Protein AF-A0A350I515-F1 (afdb_monomer_lite)

Structure (mmCIF, N/CA/C/O backbone):
data_AF-A0A350I515-F1
#
_entry.id   AF-A0A350I515-F1
#
loop_
_atom_site.group_PDB
_atom_site.id
_atom_site.type_symbol
_atom_site.label_atom_id
_atom_site.label_alt_id
_atom_site.label_comp_id
_atom_site.label_asym_id
_atom_site.label_entity_id
_atom_site.label_seq_id
_atom_site.pdbx_PDB_ins_code
_atom_site.Cartn_x
_atom_site.Cartn_y
_atom_site.Cartn_z
_atom_site.occupancy
_atom_site.B_iso_or_equiv
_atom_site.auth_seq_id
_atom_site.auth_comp_id
_atom_site.auth_asym_id
_atom_site.auth_atom_id
_atom_site.pdbx_PDB_model_num
ATOM 1 N N . ASN A 1 1 ? -1.279 4.559 -11.904 1.00 52.06 1 ASN A N 1
ATOM 2 C CA . ASN A 1 1 ? -0.064 4.891 -12.681 1.00 52.06 1 ASN A CA 1
ATOM 3 C C . ASN A 1 1 ? 0.148 3.934 -13.861 1.00 52.06 1 ASN A C 1
ATOM 5 O O . ASN A 1 1 ? 1.277 3.723 -14.270 1.00 52.06 1 ASN A O 1
ATOM 9 N N . ILE A 1 2 ? -0.914 3.307 -14.386 1.00 52.22 2 ILE A N 1
ATOM 10 C CA . ILE A 1 2 ? -0.796 2.355 -15.506 1.00 52.22 2 ILE A CA 1
ATOM 11 C C . ILE A 1 2 ? -0.713 3.149 -16.816 1.00 52.22 2 ILE A C 1
ATOM 13 O O . ILE A 1 2 ? 0.257 3.009 -17.554 1.00 52.22 2 IL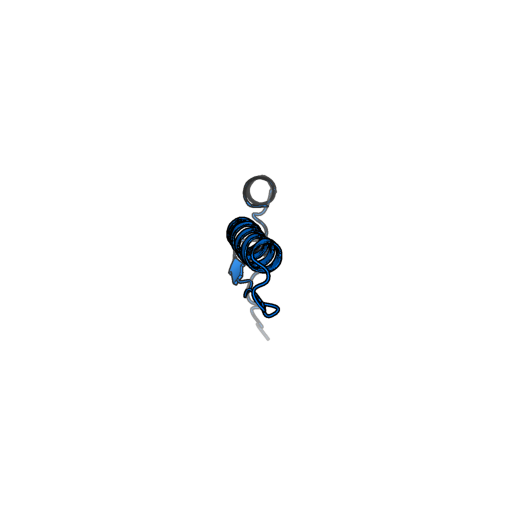E A O 1
ATOM 17 N N . LEU A 1 3 ? -1.645 4.093 -16.988 1.00 55.66 3 LEU A N 1
ATOM 18 C CA . LEU A 1 3 ? -1.839 4.873 -18.212 1.00 55.66 3 LEU A CA 1
ATOM 19 C C . LEU A 1 3 ? -0.619 5.709 -18.634 1.00 55.66 3 LEU A C 1
ATOM 21 O O . LEU A 1 3 ? -0.296 5.764 -19.806 1.00 55.66 3 LEU A O 1
ATOM 25 N N . THR A 1 4 ? 0.131 6.313 -17.713 1.00 55.66 4 THR A N 1
ATOM 26 C CA . THR A 1 4 ? 1.282 7.170 -18.074 1.00 55.66 4 THR A CA 1
ATOM 27 C C . THR A 1 4 ? 2.554 6.386 -18.398 1.00 55.66 4 THR A C 1
ATOM 29 O O . THR A 1 4 ? 3.405 6.880 -19.128 1.00 55.66 4 THR A O 1
ATOM 32 N N . SER A 1 5 ? 2.696 5.160 -17.884 1.00 55.41 5 SER A N 1
ATOM 33 C CA . SER A 1 5 ? 3.896 4.330 -18.086 1.00 55.41 5 SER A CA 1
ATOM 34 C C . SER A 1 5 ? 3.945 3.611 -19.440 1.00 55.41 5 SER A C 1
ATOM 36 O O . SER A 1 5 ? 5.016 3.177 -19.857 1.00 55.41 5 SER A O 1
ATOM 38 N N . GLU A 1 6 ? 2.800 3.497 -20.119 1.00 54.69 6 GLU A N 1
ATOM 39 C CA . GLU A 1 6 ? 2.657 2.865 -21.440 1.00 54.69 6 GLU A CA 1
ATOM 40 C C . GLU A 1 6 ? 2.849 3.858 -22.597 1.00 54.69 6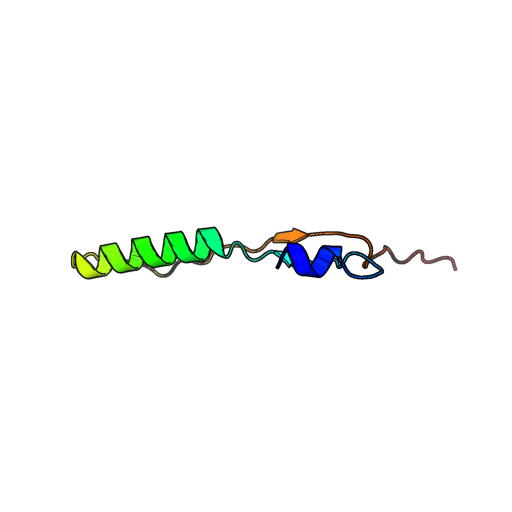 GLU A C 1
ATOM 42 O O . GLU A 1 6 ? 3.060 3.441 -23.730 1.00 54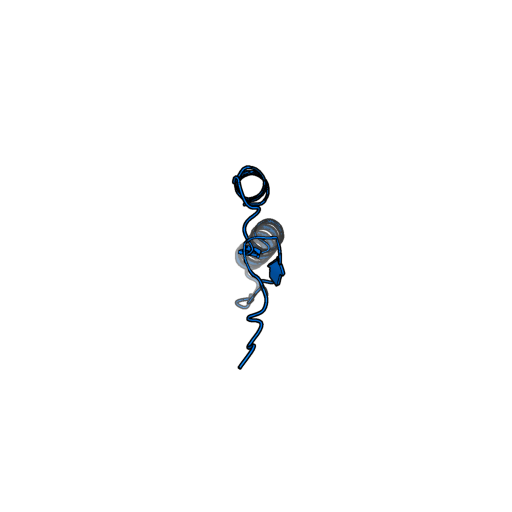.69 6 GLU A O 1
ATOM 47 N N . HIS A 1 7 ? 2.848 5.166 -22.313 1.00 56.91 7 HIS A N 1
ATOM 48 C CA . HIS A 1 7 ? 3.048 6.230 -23.305 1.00 56.91 7 HIS A CA 1
ATOM 49 C C . HIS A 1 7 ? 4.490 6.762 -23.371 1.00 56.91 7 HIS A C 1
ATOM 51 O O . HIS A 1 7 ? 4.768 7.713 -24.102 1.00 56.91 7 HIS A O 1
ATOM 57 N N . PHE A 1 8 ? 5.426 6.165 -22.628 1.00 56.34 8 PHE A N 1
ATOM 58 C CA . PHE A 1 8 ? 6.850 6.441 -22.818 1.00 56.34 8 PHE A CA 1
ATOM 59 C C . PHE A 1 8 ? 7.377 5.703 -24.051 1.00 56.34 8 PHE A C 1
ATOM 61 O O . PHE A 1 8 ? 6.973 4.577 -24.329 1.00 56.34 8 PHE A O 1
ATOM 68 N N . ARG A 1 9 ? 8.349 6.311 -24.749 1.00 69.62 9 ARG A N 1
ATOM 69 C CA . ARG A 1 9 ? 9.068 5.702 -25.890 1.00 69.62 9 ARG A CA 1
ATOM 70 C C . ARG A 1 9 ? 9.617 4.300 -25.564 1.00 69.62 9 ARG A C 1
ATOM 72 O O . ARG A 1 9 ? 9.750 3.479 -26.462 1.00 69.62 9 ARG A O 1
ATOM 79 N N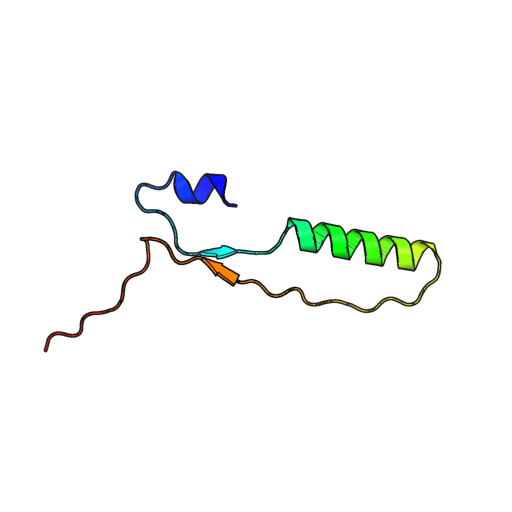 . VAL A 1 10 ? 9.906 4.033 -24.288 1.00 73.56 10 VAL A N 1
ATOM 80 C CA . VAL A 1 10 ? 10.201 2.704 -23.739 1.00 73.56 10 VAL A CA 1
ATOM 81 C C . VAL A 1 10 ? 9.272 2.469 -22.539 1.00 73.56 10 VAL A C 1
ATOM 83 O O . VAL A 1 10 ? 9.332 3.253 -21.588 1.00 73.56 10 VAL A O 1
ATOM 86 N N . PRO A 1 11 ? 8.424 1.424 -22.540 1.00 81.94 11 PRO A N 1
ATOM 87 C CA . PRO A 1 11 ? 7.548 1.122 -21.412 1.00 81.94 11 PRO A CA 1
ATOM 88 C C . PRO A 1 11 ? 8.335 0.881 -20.116 1.00 81.94 11 PRO A C 1
ATOM 90 O O . PRO A 1 11 ? 9.221 0.027 -20.057 1.00 81.94 11 PRO A O 1
ATOM 93 N N . LEU A 1 12 ? 7.992 1.633 -19.069 1.00 87.50 12 LEU A N 1
ATOM 94 C CA . LEU A 1 12 ? 8.754 1.688 -17.819 1.00 87.50 12 LEU A CA 1
ATOM 95 C C . LEU A 1 12 ? 8.458 0.493 -16.898 1.00 87.50 12 LEU A C 1
ATOM 97 O O . LEU A 1 12 ? 7.305 0.266 -16.509 1.00 87.50 12 LEU A O 1
ATOM 101 N N . THR A 1 13 ? 9.507 -0.229 -16.504 1.00 90.00 13 THR A N 1
ATOM 102 C CA . THR A 1 13 ? 9.508 -1.175 -15.382 1.00 90.00 13 THR A CA 1
ATOM 103 C C . THR A 1 13 ? 9.320 -0.396 -14.086 1.00 90.00 13 THR A C 1
ATOM 105 O O . THR A 1 13 ? 10.045 0.560 -13.815 1.00 90.00 13 THR A O 1
ATOM 108 N N . THR A 1 14 ? 8.325 -0.762 -13.281 1.00 90.62 14 THR A N 1
ATOM 109 C CA . THR A 1 14 ? 7.946 0.023 -12.098 1.00 90.62 14 THR A CA 1
ATOM 110 C C . THR A 1 14 ? 7.373 -0.847 -10.988 1.00 90.62 14 THR A C 1
ATOM 112 O O . THR A 1 14 ? 6.967 -1.980 -11.225 1.00 90.62 14 THR A O 1
ATOM 115 N N . VAL A 1 15 ? 7.297 -0.308 -9.772 1.00 90.88 15 VAL A N 1
ATOM 116 C CA . VAL A 1 15 ? 6.605 -0.946 -8.649 1.00 90.88 15 VAL A CA 1
ATOM 117 C C . VAL A 1 15 ? 5.133 -0.532 -8.677 1.00 90.88 15 VAL A C 1
ATOM 119 O O . VAL A 1 15 ? 4.780 0.634 -8.482 1.00 90.88 15 VAL A O 1
ATOM 122 N N . ARG A 1 16 ? 4.245 -1.494 -8.925 1.00 88.44 16 ARG A N 1
ATOM 123 C CA . ARG A 1 16 ? 2.797 -1.322 -8.851 1.00 88.44 16 ARG A CA 1
ATOM 124 C C . ARG A 1 16 ? 2.364 -1.328 -7.395 1.00 88.44 16 ARG A C 1
ATOM 126 O O . ARG A 1 16 ? 2.379 -2.348 -6.715 1.00 88.44 16 ARG A O 1
ATOM 133 N N . GLN A 1 17 ? 1.908 -0.167 -6.949 1.00 89.88 17 GLN A N 1
ATOM 134 C CA . GLN A 1 17 ? 1.180 -0.037 -5.696 1.00 89.88 17 GLN A CA 1
ATOM 135 C C . GLN A 1 17 ? -0.293 -0.405 -5.931 1.00 89.88 17 GLN A C 1
ATOM 137 O O . GLN A 1 17 ? -0.900 0.146 -6.862 1.00 89.88 17 GLN A O 1
ATOM 142 N N . PRO A 1 18 ? -0.895 -1.284 -5.112 1.00 91.19 18 PRO A N 1
ATOM 143 C CA . PRO A 1 18 ? -2.299 -1.670 -5.235 1.00 91.19 18 PRO A CA 1
ATOM 144 C C . PRO A 1 18 ? -3.218 -0.570 -4.677 1.00 91.19 18 PRO A C 1
ATOM 146 O O . PRO A 1 18 ? -3.926 -0.765 -3.698 1.00 91.19 18 PRO A O 1
ATOM 149 N N . LYS A 1 19 ? -3.195 0.617 -5.296 1.00 90.56 19 LYS A N 1
ATOM 150 C CA . LYS A 1 19 ? -3.821 1.846 -4.772 1.00 90.56 19 LYS A CA 1
ATOM 151 C C . LYS A 1 19 ? -5.328 1.726 -4.548 1.00 90.56 19 LYS A C 1
ATOM 153 O O . LYS A 1 19 ? -5.830 2.284 -3.583 1.00 90.56 19 LYS A O 1
ATOM 158 N N . LEU A 1 20 ? -6.028 0.998 -5.421 1.00 91.62 20 LEU A N 1
ATOM 159 C CA . LEU A 1 20 ? -7.463 0.749 -5.261 1.00 91.62 20 LEU A CA 1
ATOM 160 C C . LEU A 1 20 ? -7.727 -0.072 -3.994 1.00 91.62 20 LEU A C 1
ATOM 162 O O . LEU A 1 20 ? -8.387 0.413 -3.084 1.00 91.62 20 LEU A O 1
ATOM 166 N N . ARG A 1 21 ? -7.089 -1.244 -3.887 1.00 92.69 21 ARG A N 1
ATOM 167 C CA . ARG A 1 21 ? -7.157 -2.109 -2.700 1.00 92.69 21 ARG A CA 1
ATOM 168 C C . ARG A 1 21 ? -6.697 -1.395 -1.428 1.00 92.69 21 ARG A C 1
ATOM 170 O O . ARG A 1 21 ? -7.224 -1.641 -0.353 1.00 92.69 21 ARG A O 1
ATOM 177 N N . GLN A 1 22 ? -5.711 -0.508 -1.539 1.00 94.94 22 GLN A N 1
ATOM 178 C CA . GLN A 1 22 ? -5.268 0.324 -0.425 1.00 94.94 22 GLN A CA 1
ATOM 179 C C . GLN A 1 22 ? -6.354 1.291 0.043 1.00 94.94 22 GLN A C 1
ATOM 181 O O . GLN A 1 22 ? -6.529 1.448 1.247 1.00 94.94 22 GLN A O 1
ATOM 186 N N . GLY A 1 23 ? -7.093 1.900 -0.885 1.00 96.25 23 GLY A N 1
ATOM 187 C CA . GLY A 1 23 ? -8.250 2.731 -0.566 1.00 96.25 23 GLY A CA 1
ATOM 188 C C . GLY A 1 23 ? -9.386 1.933 0.073 1.00 96.25 23 GLY A C 1
ATOM 189 O O . GLY A 1 23 ? -9.905 2.355 1.098 1.00 96.25 23 GLY A O 1
ATOM 190 N N . GLU A 1 24 ? -9.721 0.765 -0.479 1.00 97.75 24 GLU A N 1
ATOM 191 C CA . GLU A 1 24 ? -10.756 -0.131 0.066 1.00 97.75 24 GLU A CA 1
ATOM 192 C C . GLU A 1 24 ? -10.439 -0.533 1.512 1.00 97.75 24 GLU A C 1
ATOM 194 O O . GLU A 1 24 ? -11.231 -0.282 2.414 1.00 97.75 24 GLU A O 1
ATOM 199 N N . VAL A 1 25 ? -9.223 -1.032 1.767 1.00 97.06 25 VAL A N 1
ATOM 200 C CA . VAL A 1 25 ? -8.788 -1.401 3.123 1.00 97.06 25 VAL A CA 1
ATOM 201 C C . VAL A 1 25 ? -8.806 -0.199 4.070 1.00 97.06 25 VAL A C 1
ATOM 203 O O . VAL A 1 25 ? -9.157 -0.351 5.237 1.00 97.06 25 VAL A O 1
ATOM 206 N N . ALA A 1 26 ? -8.435 0.995 3.601 1.00 97.12 26 ALA A N 1
ATOM 207 C CA . ALA A 1 26 ? -8.491 2.196 4.429 1.00 97.12 26 ALA A CA 1
ATOM 208 C C . ALA A 1 26 ? -9.934 2.561 4.818 1.00 97.12 26 ALA A C 1
ATOM 210 O O . ALA A 1 26 ? -10.175 2.929 5.968 1.00 97.12 26 ALA A O 1
ATOM 211 N N . MET A 1 27 ? -10.886 2.421 3.890 1.00 98.00 27 MET A N 1
ATOM 212 C CA . MET A 1 27 ? -12.306 2.671 4.152 1.00 98.00 27 MET A CA 1
ATOM 213 C C . MET A 1 27 ? -12.887 1.658 5.138 1.00 98.00 27 MET A C 1
ATOM 215 O O . MET A 1 27 ? -13.541 2.069 6.093 1.00 98.00 27 MET A O 1
ATOM 219 N N . ASP A 1 28 ? -12.571 0.372 4.986 1.00 97.94 28 ASP A N 1
ATOM 220 C CA . ASP A 1 28 ? -13.023 -0.675 5.911 1.00 97.94 28 ASP A CA 1
ATOM 221 C C . ASP A 1 28 ? -12.514 -0.432 7.344 1.00 97.94 28 ASP A C 1
ATOM 223 O O . ASP A 1 28 ? -13.243 -0.595 8.326 1.00 97.94 28 ASP A O 1
ATOM 227 N N . LEU A 1 29 ? -11.245 -0.023 7.488 1.00 98.00 29 LEU A N 1
ATOM 228 C CA . LEU A 1 29 ? -10.662 0.308 8.793 1.00 98.00 29 LEU A CA 1
ATOM 229 C C . LEU A 1 29 ? -11.338 1.539 9.409 1.00 98.00 29 LEU A C 1
ATOM 231 O O . LEU A 1 29 ? -11.626 1.546 10.606 1.00 98.00 29 LEU A O 1
ATOM 235 N N . MET A 1 30 ? -11.615 2.562 8.598 1.00 98.25 30 MET A N 1
ATOM 236 C CA . MET A 1 30 ? -12.332 3.758 9.035 1.00 98.25 30 MET A CA 1
ATOM 237 C C . MET A 1 30 ? -13.760 3.425 9.484 1.00 98.25 30 MET A C 1
ATOM 239 O O . MET A 1 30 ? -14.184 3.892 10.538 1.00 98.25 30 MET A O 1
ATOM 243 N N . GLU A 1 31 ? -14.491 2.596 8.737 1.00 98.44 31 GLU A N 1
ATOM 244 C CA . GLU A 1 31 ? -15.825 2.137 9.133 1.00 98.44 31 GLU A CA 1
ATOM 245 C C . GLU A 1 31 ? -15.782 1.388 10.472 1.00 98.44 31 GLU A C 1
ATOM 247 O O . GLU A 1 31 ? -16.605 1.638 11.355 1.00 98.44 31 GLU A O 1
ATOM 252 N N . GLY A 1 32 ? -14.780 0.526 10.668 1.00 98.06 32 GLY A N 1
ATOM 253 C CA . GLY A 1 32 ? -14.557 -0.155 11.941 1.00 98.06 32 GLY A CA 1
ATOM 254 C C . GLY A 1 32 ? -14.367 0.817 13.109 1.00 98.06 32 GLY A C 1
ATOM 255 O O . GLY A 1 32 ? -15.014 0.661 14.146 1.00 98.06 32 GLY A O 1
ATOM 256 N N . LEU A 1 33 ? -13.548 1.857 12.923 1.00 97.75 33 LEU A N 1
ATOM 257 C CA . LEU A 1 33 ? -13.345 2.907 13.928 1.00 97.75 33 LEU A CA 1
ATOM 258 C C . LEU A 1 33 ? -14.642 3.660 14.253 1.00 97.75 33 LEU A C 1
ATOM 260 O O . LEU A 1 33 ? -14.935 3.880 15.426 1.00 97.75 33 LEU A O 1
ATOM 264 N N . LEU A 1 34 ? -15.449 4.009 13.244 1.00 98.31 34 LEU A N 1
ATOM 265 C CA . LEU A 1 34 ? -16.743 4.682 13.439 1.00 98.31 34 LEU A CA 1
ATOM 266 C C . LEU A 1 34 ? -17.742 3.823 14.229 1.00 98.31 34 LEU A C 1
ATOM 268 O O . LEU A 1 34 ? -18.602 4.350 14.930 1.00 98.31 34 LEU A O 1
ATOM 272 N N . GLN A 1 35 ? -17.607 2.501 14.155 1.00 98.12 35 GLN A N 1
ATOM 273 C CA . GLN A 1 35 ? -18.396 1.539 14.925 1.00 98.12 35 GLN A CA 1
ATOM 274 C C . GLN A 1 35 ? -17.793 1.238 16.313 1.00 98.12 35 GLN A C 1
ATOM 276 O O . GLN A 1 35 ? -18.219 0.286 16.964 1.00 98.12 35 GLN A O 1
ATOM 281 N N . ASN A 1 36 ? -16.809 2.025 16.772 1.00 97.62 36 ASN A N 1
ATOM 282 C CA . ASN A 1 36 ? -16.046 1.812 18.010 1.00 97.62 36 ASN A CA 1
ATOM 283 C C . ASN A 1 36 ? -15.359 0.433 18.092 1.00 97.62 36 ASN A C 1
ATOM 285 O O . ASN A 1 36 ? -15.141 -0.097 19.183 1.00 97.62 36 ASN A O 1
ATOM 289 N N . LYS A 1 37 ? -15.010 -0.170 16.948 1.00 98.00 37 LYS A N 1
ATOM 290 C CA . LYS A 1 37 ? -14.218 -1.403 16.913 1.00 98.00 37 LYS A CA 1
ATOM 291 C C . LYS A 1 37 ? -12.735 -1.070 17.027 1.00 98.00 37 LYS A C 1
ATOM 293 O O . LYS A 1 37 ? -12.256 -0.087 16.464 1.00 98.00 37 LYS A O 1
ATOM 298 N N . THR A 1 38 ? -11.987 -1.945 17.687 1.00 96.50 38 THR A N 1
ATOM 299 C CA . THR A 1 38 ? -10.525 -1.929 17.604 1.00 96.50 38 THR A CA 1
ATOM 300 C C . THR A 1 38 ? -10.105 -2.400 16.215 1.00 96.50 38 THR A C 1
ATOM 302 O O . THR A 1 38 ? -10.535 -3.463 15.764 1.00 96.50 38 THR A O 1
ATOM 305 N N . VAL A 1 39 ? -9.262 -1.622 15.537 1.00 96.69 39 VAL A N 1
ATOM 306 C CA . VAL A 1 39 ? -8.697 -1.977 14.230 1.00 96.69 39 VAL A CA 1
ATOM 307 C C . VAL A 1 39 ? -7.174 -1.905 14.281 1.00 96.69 39 VAL A C 1
ATOM 309 O O . VAL A 1 39 ? -6.609 -1.102 15.021 1.00 96.69 39 VAL A O 1
ATOM 312 N N . GLU A 1 40 ? -6.508 -2.734 13.483 1.00 96.50 40 GLU A N 1
ATOM 313 C CA . GLU A 1 40 ? -5.047 -2.773 13.394 1.00 96.50 40 GLU A CA 1
ATOM 314 C C . GLU A 1 40 ? -4.547 -2.186 12.074 1.00 96.50 40 GLU A C 1
ATOM 316 O O . GLU A 1 40 ? -5.217 -2.254 11.039 1.00 96.50 40 GLU A O 1
ATOM 321 N N . SER A 1 41 ? -3.330 -1.641 12.108 1.00 95.06 41 SER A N 1
ATOM 322 C CA . SER A 1 41 ? -2.640 -1.182 10.904 1.00 95.06 41 SER A CA 1
ATOM 323 C C . SER A 1 41 ? -2.313 -2.360 9.987 1.00 95.06 41 SER A C 1
ATOM 325 O O . SER A 1 41 ? -1.843 -3.403 10.441 1.00 95.06 41 SER A O 1
ATOM 327 N N . LYS A 1 42 ? -2.535 -2.189 8.681 1.00 95.06 42 LYS A N 1
ATOM 328 C CA . LYS A 1 42 ? -2.316 -3.234 7.674 1.00 95.06 42 LYS A CA 1
ATOM 329 C C . LYS A 1 42 ? -1.282 -2.792 6.647 1.00 95.06 42 LYS A C 1
ATOM 331 O O . LYS A 1 42 ? -1.419 -1.742 6.023 1.00 95.06 42 LYS A O 1
ATOM 336 N N . VAL A 1 43 ? -0.276 -3.637 6.424 1.00 95.44 43 VAL A N 1
ATOM 337 C CA . VAL A 1 43 ? 0.693 -3.476 5.332 1.00 95.44 43 VAL A CA 1
ATOM 338 C C . VAL A 1 43 ? 0.151 -4.167 4.089 1.00 95.44 43 VAL A C 1
ATOM 340 O O . VAL A 1 43 ? -0.215 -5.340 4.134 1.00 95.44 43 VAL A O 1
ATOM 343 N N . ILE A 1 44 ? 0.117 -3.446 2.969 1.00 94.69 44 ILE A N 1
ATOM 344 C CA . ILE A 1 44 ? -0.337 -3.990 1.689 1.00 94.69 44 ILE A CA 1
ATOM 345 C C . ILE A 1 44 ? 0.881 -4.151 0.773 1.00 94.69 44 ILE A C 1
ATOM 347 O O . ILE A 1 44 ? 1.556 -3.156 0.497 1.00 94.69 44 ILE A O 1
ATOM 351 N N . PRO A 1 45 ? 1.185 -5.377 0.310 1.00 93.44 45 PRO A N 1
ATOM 352 C CA . PRO A 1 45 ? 2.362 -5.631 -0.506 1.00 93.44 45 PRO A CA 1
ATOM 353 C C . PRO A 1 45 ? 2.242 -4.949 -1.871 1.00 93.44 45 PRO A C 1
ATOM 355 O O . PRO A 1 45 ? 1.166 -4.891 -2.467 1.00 93.44 45 PRO A O 1
ATOM 358 N N . ALA A 1 46 ? 3.367 -4.441 -2.365 1.00 92.81 46 ALA A N 1
ATOM 359 C CA . ALA A 1 46 ? 3.497 -3.928 -3.721 1.00 92.81 46 ALA A CA 1
ATOM 360 C C . ALA A 1 46 ? 4.194 -4.963 -4.611 1.00 92.81 46 ALA A C 1
ATOM 362 O O . ALA A 1 46 ? 4.951 -5.802 -4.125 1.00 92.81 46 ALA A O 1
ATOM 363 N N . GLU A 1 47 ? 3.964 -4.878 -5.918 1.00 91.25 47 GLU A N 1
ATOM 364 C CA . GLU A 1 47 ? 4.481 -5.843 -6.892 1.00 91.25 47 GLU A CA 1
ATOM 365 C C . GLU A 1 47 ? 5.347 -5.144 -7.935 1.00 91.25 47 GLU A C 1
ATOM 367 O O . GLU A 1 47 ? 5.037 -4.032 -8.367 1.00 91.25 47 GLU A O 1
ATOM 372 N N . ILE A 1 48 ? 6.425 -5.788 -8.380 1.00 92.12 48 ILE A N 1
ATOM 373 C CA . ILE A 1 48 ? 7.201 -5.285 -9.513 1.00 92.12 48 ILE A CA 1
ATOM 374 C C . ILE A 1 48 ? 6.496 -5.629 -10.828 1.00 92.12 48 ILE A C 1
ATOM 376 O O . ILE A 1 48 ? 6.060 -6.754 -11.050 1.00 92.12 48 ILE A O 1
ATOM 380 N N . VAL A 1 49 ? 6.399 -4.650 -11.720 1.00 91.56 49 VAL A N 1
ATOM 381 C CA . VAL A 1 49 ? 5.896 -4.816 -13.082 1.00 91.56 49 VAL A CA 1
ATOM 382 C C . VAL A 1 49 ? 7.068 -4.626 -14.020 1.00 91.56 49 VAL A C 1
ATOM 384 O O . VAL A 1 49 ? 7.487 -3.494 -14.268 1.00 91.56 49 VAL A O 1
ATOM 387 N N . ILE A 1 50 ? 7.593 -5.740 -14.522 1.00 90.06 50 ILE A N 1
ATOM 388 C CA . ILE A 1 50 ? 8.663 -5.748 -15.517 1.00 90.06 50 ILE A CA 1
ATOM 389 C C . ILE A 1 50 ? 8.099 -5.317 -16.870 1.00 90.06 50 ILE A C 1
ATOM 391 O O . ILE A 1 50 ? 7.059 -5.805 -17.311 1.00 90.06 50 ILE A O 1
ATOM 395 N N . ARG A 1 51 ? 8.792 -4.381 -17.513 1.00 88.19 51 ARG A N 1
ATOM 396 C CA . ARG A 1 51 ? 8.562 -3.943 -18.889 1.00 88.19 51 ARG A CA 1
ATOM 397 C C . ARG A 1 51 ? 9.912 -3.840 -19.611 1.00 88.19 51 ARG A C 1
ATOM 399 O O . ARG A 1 51 ? 10.833 -4.587 -19.302 1.00 88.19 51 ARG A O 1
ATOM 406 N N . SER A 1 52 ? 10.038 -2.933 -20.575 1.00 85.69 52 SER A N 1
ATOM 407 C CA . SER A 1 52 ? 11.182 -2.863 -21.490 1.00 85.69 52 SER A CA 1
ATOM 408 C C . SER A 1 52 ? 12.288 -1.905 -21.043 1.00 85.69 52 SER A C 1
ATOM 410 O O . SER A 1 52 ? 13.298 -1.790 -21.728 1.00 85.69 52 SER A O 1
ATOM 412 N N . SER A 1 53 ? 12.127 -1.200 -19.919 1.00 86.19 53 SER A N 1
ATOM 413 C CA . SER A 1 53 ? 13.142 -0.259 -19.419 1.00 86.19 53 SER A CA 1
ATOM 414 C C . SER A 1 53 ? 14.227 -0.905 -18.548 1.00 86.19 53 SER A C 1
ATOM 416 O O . SER A 1 53 ? 15.061 -0.197 -17.993 1.00 86.19 53 SER A O 1
ATOM 418 N N . THR A 1 54 ? 14.187 -2.223 -18.356 1.00 85.94 54 THR A N 1
ATOM 419 C CA . THR A 1 54 ? 15.178 -2.990 -17.591 1.00 85.94 54 THR A CA 1
ATOM 4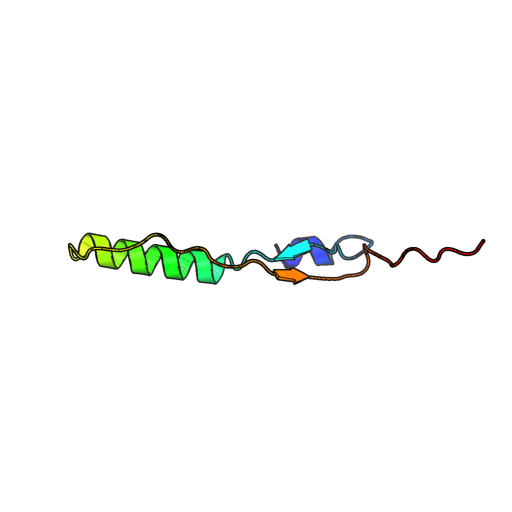20 C C . THR A 1 54 ? 15.581 -4.203 -18.404 1.00 85.94 54 THR A C 1
ATOM 422 O O . THR A 1 54 ? 14.704 -4.900 -18.912 1.00 85.94 54 THR A O 1
ATOM 425 N N . ASN A 1 55 ? 16.879 -4.474 -18.492 1.00 87.69 55 ASN A N 1
ATOM 426 C CA . ASN A 1 55 ? 17.400 -5.662 -19.155 1.00 87.69 55 ASN A CA 1
ATOM 427 C C . ASN A 1 55 ? 18.451 -6.341 -18.269 1.00 87.69 55 ASN A C 1
ATOM 429 O O . ASN A 1 55 ? 18.983 -5.725 -17.342 1.00 87.69 55 ASN A O 1
ATOM 433 N N . LYS A 1 56 ? 18.727 -7.615 -18.540 1.00 86.06 56 LYS A N 1
ATOM 434 C CA . LYS A 1 56 ? 19.827 -8.338 -17.909 1.00 86.06 56 LYS A CA 1
ATOM 435 C C . LYS A 1 56 ? 21.155 -7.782 -18.433 1.00 86.06 56 LYS A C 1
ATOM 437 O O . LYS A 1 56 ? 21.248 -7.391 -19.593 1.00 86.06 56 LYS A O 1
ATOM 442 N N . LEU A 1 57 ? 22.160 -7.717 -17.563 1.00 83.00 57 LEU A N 1
ATOM 443 C CA . LEU A 1 57 ? 23.523 -7.427 -17.990 1.00 83.00 57 LEU A CA 1
ATOM 444 C C . LEU A 1 57 ? 24.105 -8.704 -18.606 1.00 83.00 57 LEU A C 1
ATOM 446 O O . LEU A 1 57 ? 24.229 -9.715 -17.909 1.00 83.00 57 LEU A O 1
ATOM 450 N N . ASP A 1 58 ? 24.441 -8.656 -19.890 1.00 76.12 58 ASP A N 1
ATOM 451 C CA . ASP A 1 58 ? 25.216 -9.705 -20.542 1.00 76.12 58 ASP A CA 1
ATOM 452 C C . ASP A 1 58 ? 26.697 -9.384 -20.309 1.00 76.12 58 ASP A C 1
ATOM 454 O O . ASP A 1 58 ? 27.247 -8.445 -20.883 1.00 76.12 58 ASP A O 1
ATOM 458 N N . CYS A 1 59 ? 27.326 -10.102 -19.378 1.00 58.66 59 CYS A N 1
ATOM 459 C CA . CYS A 1 59 ? 28.769 -10.028 -19.185 1.00 58.66 59 CYS A CA 1
ATOM 460 C C . CYS A 1 59 ? 29.437 -10.906 -20.249 1.00 58.66 59 CYS A C 1
ATOM 462 O O . CYS A 1 59 ? 29.607 -12.103 -20.024 1.00 58.66 59 CYS A O 1
ATOM 464 N N . GLU A 1 60 ? 29.802 -10.330 -21.392 1.00 65.12 60 GLU A N 1
ATOM 465 C CA . GLU A 1 60 ? 30.848 -10.915 -22.234 1.00 65.12 60 GLU A CA 1
ATOM 466 C C . GLU A 1 60 ? 32.204 -10.375 -21.766 1.00 65.12 60 GLU A C 1
ATOM 468 O O . GLU A 1 60 ? 32.371 -9.166 -21.585 1.00 65.12 60 GLU A O 1
ATOM 473 N N . GLY A 1 61 ? 33.120 -11.299 -21.469 1.00 51.84 61 GLY A N 1
ATOM 474 C CA . GLY A 1 61 ? 34.513 -11.028 -21.115 1.00 51.84 61 GLY A CA 1
ATOM 475 C C . GLY A 1 61 ? 35.431 -11.166 -22.316 1.00 51.84 61 GLY A C 1
ATOM 476 O 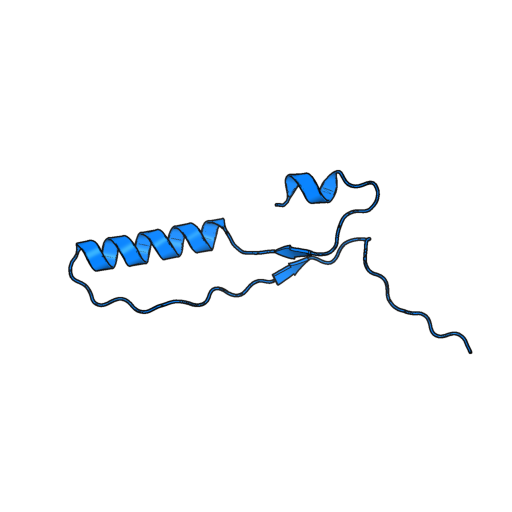O . GLY A 1 61 ? 35.090 -11.963 -23.218 1.00 51.84 61 GLY A O 1
#

Foldseek 3Di:
DQVVQVPDPWRDWDKADPVVVVVVVVVVQVVCVVVVHDDDDDDDDIDIDDGGPDDDDDDDD

Sequence (61 aa):
NILTSEHFRVPLTTVRQPKLRQGEVAMDLMEGLLQNKTVESKVIPAEIVIRSSTNKLDCEG

Radius of gyration: 18.57 Å; chains: 1; bounding box: 53×18×44 Å

pLDDT: mean 85.32, std 15.1, range [51.84, 98.44]

Secondary structure (DSSP, 8-state):
--TTTSSSSSPPPEEE--HHHHHHHHHHHHHHHHTT----------EEE--TT--------